Protein AF-A0A524INR6-F1 (afdb_monomer_lite)

Foldseek 3Di:
DDDDDDPDPDDDDDPDPPDDDPPPPPPDDDDAAEAEEEQLQLPQDFDCDPPGHPDDHLVNLLVVLVVVVVVDPHYHYYYPDNNHNDDCNCVVVVNVSSVVSCVVSPD

Secondary structure (DSSP, 8-state):
-------------------S------------EEEEE---TT--S---STTSTT--HHHHHHHHHHHHHHH-SSEEEEE-S---S--HHHHTTTTHHHHHHHHHHT-

Sequence (107 aa):
MLLLVMITMVFGSGALLFAEGVKEYTDIPRKLTVLHTNDFHGHPLKFYDYPADGLGGLPAIATFVKQVRGANQNVLVLDAGDLNTGRPESNFFKAEPDILGYNYIGY

pLDDT: mean 81.05, std 22.19, range [31.53, 98.56]

Structure (mmCIF, N/CA/C/O backbone):
data_AF-A0A524INR6-F1
#
_entry.id   AF-A0A524INR6-F1
#
loop_
_atom_site.group_PDB
_atom_site.id
_atom_site.type_symbol
_atom_site.label_atom_id
_atom_site.label_alt_id
_atom_site.label_comp_id
_atom_site.label_asym_id
_atom_site.label_entity_id
_atom_site.label_seq_id
_atom_site.pdbx_PDB_ins_code
_atom_site.Cartn_x
_atom_site.Cartn_y
_atom_site.Cartn_z
_atom_site.occupancy
_atom_site.B_iso_or_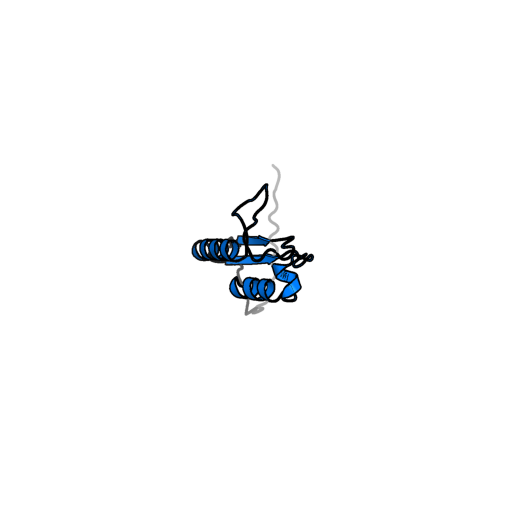equiv
_atom_site.auth_seq_id
_atom_site.auth_comp_id
_atom_site.auth_asym_id
_atom_site.auth_atom_id
_atom_site.pdbx_PDB_model_num
ATOM 1 N N . MET A 1 1 ? -18.857 22.701 66.087 1.00 47.41 1 MET A N 1
ATOM 2 C CA . MET A 1 1 ? -19.510 23.984 65.763 1.00 47.41 1 MET A CA 1
ATOM 3 C C . MET A 1 1 ? -18.762 24.625 64.607 1.00 47.41 1 MET A C 1
ATOM 5 O O . MET A 1 1 ? -17.732 25.236 64.834 1.00 47.41 1 MET A O 1
ATOM 9 N N . LEU A 1 2 ? -19.237 24.399 63.383 1.00 32.94 2 LEU A N 1
ATOM 10 C CA . LEU A 1 2 ? -19.027 25.255 62.214 1.00 32.94 2 LEU A CA 1
ATOM 11 C C . LEU A 1 2 ? -20.056 24.823 61.162 1.00 32.94 2 LEU A C 1
ATOM 13 O O . LEU A 1 2 ? -20.266 23.636 60.925 1.00 32.94 2 LEU A O 1
ATOM 17 N N . LEU A 1 3 ? -20.783 25.822 60.689 1.00 32.81 3 LEU A N 1
ATOM 18 C CA . LEU A 1 3 ? -22.041 25.780 59.960 1.00 32.81 3 LEU A CA 1
ATOM 19 C C . LEU A 1 3 ? -21.735 25.661 58.457 1.00 32.81 3 LEU A C 1
ATOM 21 O O . LEU A 1 3 ? -21.017 26.513 57.939 1.00 32.81 3 LEU A O 1
ATOM 25 N N . LEU A 1 4 ? -22.269 24.659 57.748 1.00 31.77 4 LEU A N 1
ATOM 26 C CA . LEU A 1 4 ? -22.284 24.666 56.280 1.00 31.77 4 LEU A CA 1
ATOM 27 C C . LEU A 1 4 ? -23.690 25.064 55.818 1.00 31.77 4 LEU A C 1
ATOM 29 O O . LEU A 1 4 ? -24.659 24.334 56.013 1.00 31.77 4 LEU A O 1
ATOM 33 N N . VAL A 1 5 ? -23.789 26.270 55.269 1.00 36.00 5 VAL A N 1
ATOM 34 C CA . VAL A 1 5 ? -25.016 26.881 54.754 1.00 36.00 5 VAL A CA 1
ATOM 35 C C . VAL A 1 5 ? -25.367 26.238 53.409 1.00 36.00 5 VAL A C 1
ATOM 37 O O . VAL A 1 5 ? -24.596 26.341 52.458 1.00 36.00 5 VAL A O 1
ATOM 40 N N . MET A 1 6 ? -26.537 25.595 53.312 1.00 31.53 6 MET A N 1
ATOM 41 C CA . MET A 1 6 ? -27.166 25.285 52.023 1.00 31.53 6 MET A CA 1
ATOM 42 C C . MET A 1 6 ? -27.675 26.590 51.404 1.00 31.53 6 MET A C 1
ATOM 44 O O . MET A 1 6 ? -28.636 27.177 51.899 1.00 31.53 6 MET A O 1
ATOM 48 N N . ILE A 1 7 ? -27.055 27.040 50.314 1.00 36.88 7 ILE A N 1
ATOM 49 C CA . ILE A 1 7 ? -27.652 28.057 49.444 1.00 36.88 7 ILE A CA 1
ATOM 50 C C . ILE A 1 7 ? -28.553 27.322 48.455 1.00 36.88 7 ILE A C 1
ATOM 52 O O . ILE A 1 7 ? -28.108 26.821 47.425 1.00 36.88 7 ILE A O 1
ATOM 56 N N . THR A 1 8 ? -29.836 27.237 48.788 1.00 35.91 8 THR A N 1
ATOM 57 C CA . THR A 1 8 ? -30.875 26.818 47.848 1.00 35.91 8 THR A CA 1
ATOM 58 C C . THR A 1 8 ? -31.252 28.037 47.007 1.00 35.91 8 THR A C 1
ATOM 60 O O . THR A 1 8 ? -32.054 28.867 47.430 1.00 35.91 8 THR A O 1
ATOM 63 N N . MET A 1 9 ? -30.653 28.189 45.824 1.00 32.28 9 MET A N 1
ATOM 64 C CA . MET A 1 9 ? -31.147 29.140 44.823 1.00 32.28 9 MET A CA 1
ATOM 65 C C . MET A 1 9 ? -32.398 28.549 44.167 1.00 32.28 9 MET A C 1
ATOM 67 O O . MET A 1 9 ? -32.315 27.747 43.241 1.00 32.28 9 MET A O 1
ATOM 71 N N . VAL A 1 10 ? -33.569 28.938 44.670 1.00 38.44 10 VAL A N 1
ATOM 72 C CA . VAL A 1 10 ? -34.845 28.730 43.980 1.00 38.44 10 VAL A CA 1
ATOM 73 C C . VAL A 1 10 ? -34.983 29.843 42.943 1.00 38.44 10 VAL A C 1
ATOM 75 O O . VAL A 1 10 ? -35.325 30.973 43.289 1.00 38.44 10 VAL A O 1
ATOM 78 N N . PHE A 1 11 ? -34.699 29.541 41.675 1.00 39.28 11 PHE A N 1
ATOM 79 C CA . PHE A 1 11 ? -35.133 30.390 40.567 1.00 39.28 11 PHE A CA 1
ATOM 80 C C . PHE A 1 11 ? -36.552 29.995 40.169 1.00 39.28 11 PHE A C 1
ATOM 82 O O . PHE A 1 11 ? -36.857 28.826 39.941 1.00 39.28 11 PHE A O 1
ATOM 89 N N . GLY A 1 12 ? -37.422 31.002 40.199 1.00 35.22 12 GLY A N 1
ATOM 90 C CA . GLY A 1 12 ? -38.861 30.874 40.087 1.00 35.22 12 GLY A CA 1
ATOM 91 C C . GLY A 1 12 ? -39.358 30.310 38.760 1.00 35.22 12 GLY A C 1
ATOM 92 O O . GLY A 1 12 ? -38.683 30.297 37.734 1.00 35.22 12 GLY A O 1
ATOM 93 N N . SER A 1 13 ? -40.611 29.879 38.849 1.00 48.62 13 SER A N 1
ATOM 94 C CA . SER A 1 13 ? -41.536 29.504 37.790 1.00 48.62 13 SER A CA 1
ATOM 95 C C . SER A 1 13 ? -41.375 30.315 36.502 1.00 48.62 13 SER A C 1
ATOM 97 O O . SER A 1 13 ? -41.861 31.439 36.383 1.00 48.62 13 SER A O 1
ATOM 99 N N . GLY A 1 14 ? -40.774 29.679 35.508 1.00 38.53 14 GLY A N 1
ATOM 100 C CA . GLY A 1 14 ? -40.951 29.987 34.103 1.00 38.53 14 GLY A CA 1
ATOM 101 C C . GLY A 1 14 ? -41.010 28.656 33.380 1.00 38.53 14 GLY A C 1
ATOM 102 O O . GLY A 1 14 ? -39.988 27.995 33.227 1.00 38.53 14 GLY A O 1
ATOM 103 N N . ALA A 1 15 ? -42.212 28.225 32.998 1.00 48.16 15 ALA A N 1
ATOM 104 C CA . ALA A 1 15 ? -42.380 27.120 32.070 1.00 48.16 15 ALA A CA 1
ATOM 105 C C . ALA A 1 15 ? -41.761 27.543 30.731 1.00 48.16 15 ALA A C 1
ATOM 107 O O . ALA A 1 15 ? -42.415 28.176 29.907 1.00 48.16 15 ALA A O 1
ATOM 108 N N . LEU A 1 16 ? -40.479 27.239 30.548 1.00 39.62 16 LEU A N 1
ATOM 109 C CA . LEU A 1 16 ? -39.798 27.343 29.271 1.00 39.62 16 LEU A CA 1
ATOM 110 C C . LEU A 1 16 ? -39.595 25.912 28.780 1.00 39.62 16 LEU A C 1
ATOM 112 O O . LEU A 1 16 ? -38.700 25.191 29.217 1.00 39.62 16 LEU A O 1
ATOM 116 N N . LEU A 1 17 ? -40.529 25.490 27.929 1.00 47.53 17 LEU A N 1
ATOM 117 C CA . LEU A 1 17 ? -40.436 24.297 27.100 1.00 47.53 17 LEU A CA 1
ATOM 118 C C . LEU A 1 17 ? -39.192 24.426 26.210 1.00 47.53 17 LEU A C 1
ATOM 120 O O . LEU A 1 17 ? -39.270 24.961 25.108 1.00 47.53 17 LEU A O 1
ATOM 124 N N . PHE A 1 18 ? -38.046 23.937 26.679 1.00 48.31 18 PHE A N 1
ATOM 125 C CA . PHE A 1 18 ? -36.950 23.562 25.792 1.00 48.31 18 PHE A CA 1
ATOM 126 C C . PHE A 1 18 ? -37.182 22.119 25.360 1.00 48.31 18 PHE A C 1
ATOM 128 O O . PHE A 1 18 ? -36.743 21.165 26.001 1.00 48.31 18 PHE A O 1
ATOM 135 N N . ALA A 1 19 ? -37.961 21.982 24.291 1.00 49.16 19 ALA A N 1
ATOM 136 C CA . ALA A 1 19 ? -37.977 20.774 23.497 1.00 49.16 19 ALA A CA 1
ATOM 137 C C . ALA A 1 19 ? -36.671 20.679 22.688 1.00 49.16 19 ALA A C 1
ATOM 139 O O . ALA A 1 19 ? -36.125 21.688 22.250 1.00 49.16 19 ALA A O 1
ATOM 140 N N . GLU A 1 20 ? -36.256 19.430 22.477 1.00 46.62 20 GLU A N 1
ATOM 141 C CA . GLU A 1 20 ? -35.370 18.954 21.410 1.00 46.62 20 GLU A CA 1
ATOM 142 C C . GLU A 1 20 ? -33.855 19.121 21.609 1.00 46.62 20 GLU A C 1
ATOM 144 O O . GLU A 1 20 ? -33.230 20.115 21.255 1.00 46.62 20 GLU A O 1
ATOM 149 N N . GLY A 1 21 ? -33.233 18.015 22.036 1.00 54.38 21 GLY A N 1
ATOM 150 C CA . GLY A 1 21 ? -31.970 17.616 21.414 1.00 54.38 21 GLY A CA 1
ATOM 151 C C . GLY A 1 21 ? -30.727 17.579 22.291 1.00 54.38 21 GLY A C 1
ATOM 152 O O . GLY A 1 21 ? -29.631 17.744 21.756 1.00 54.38 21 GLY A O 1
ATOM 153 N N . VAL A 1 22 ? -30.830 17.287 23.591 1.00 53.44 22 VAL A N 1
ATOM 154 C CA . VAL A 1 22 ? -29.643 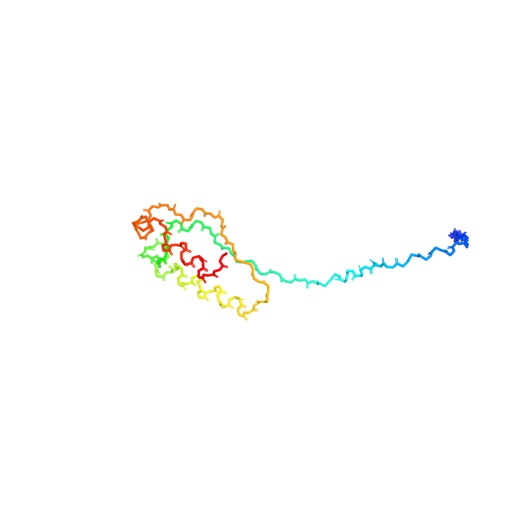16.813 24.323 1.00 53.44 22 VAL A CA 1
ATOM 155 C C . VAL A 1 22 ? -29.308 15.415 23.794 1.00 53.44 22 VAL A C 1
ATOM 157 O O . VAL A 1 22 ? -29.834 14.412 24.269 1.00 53.44 22 VAL A O 1
ATOM 160 N N . LYS A 1 23 ? -28.470 15.343 22.750 1.00 57.88 23 LYS A N 1
ATOM 161 C CA . LYS A 1 23 ? -27.791 14.100 22.378 1.00 57.88 23 LYS A CA 1
ATOM 162 C C . LYS A 1 23 ? -26.875 13.754 23.537 1.00 57.88 23 LYS A C 1
ATOM 164 O O . LYS A 1 23 ? -25.806 14.340 23.690 1.00 57.88 23 LYS A O 1
ATOM 169 N N . GLU A 1 24 ? -27.321 12.816 24.353 1.00 57.12 24 GLU A N 1
ATOM 170 C CA . GLU A 1 24 ? -26.477 12.145 25.321 1.00 57.12 24 GLU A CA 1
ATOM 171 C C . GLU A 1 24 ? -25.373 11.421 24.537 1.00 57.12 24 GLU A C 1
ATOM 173 O O . GLU A 1 24 ? -25.575 10.355 23.956 1.00 57.12 24 GLU A O 1
ATOM 178 N N . TYR A 1 25 ? -24.210 12.063 24.417 1.00 64.44 25 TYR A N 1
ATOM 179 C CA . TYR A 1 25 ? -23.015 11.405 23.916 1.00 64.44 25 TYR A CA 1
ATOM 180 C C . TYR A 1 25 ? -22.514 10.505 25.033 1.00 64.44 25 TYR A C 1
ATOM 182 O O . TYR A 1 25 ? -21.749 10.916 25.900 1.00 64.44 25 TYR A O 1
ATOM 190 N N . THR A 1 26 ? -22.974 9.261 25.020 1.00 69.44 26 THR A N 1
ATOM 191 C CA . THR A 1 26 ? -22.313 8.206 25.774 1.00 69.44 26 THR A CA 1
ATOM 192 C C . THR A 1 26 ? -20.893 8.085 25.226 1.00 69.44 26 THR A C 1
ATOM 194 O O . THR A 1 26 ? -20.726 7.770 24.042 1.00 69.44 26 THR A O 1
ATOM 197 N N . ASP A 1 27 ? -19.890 8.356 26.060 1.00 77.88 27 ASP A N 1
ATOM 198 C CA . ASP A 1 27 ? -18.470 8.189 25.738 1.00 77.88 27 ASP A CA 1
ATOM 199 C C . ASP A 1 27 ? -18.137 6.691 25.651 1.00 77.88 27 ASP A C 1
ATOM 201 O O . ASP A 1 27 ? -17.564 6.078 26.550 1.00 77.88 27 ASP A O 1
ATOM 205 N N . ILE A 1 28 ? -18.637 6.052 24.591 1.00 84.19 28 ILE A N 1
ATOM 206 C CA . ILE A 1 28 ? -18.376 4.647 24.303 1.00 84.19 28 ILE A CA 1
ATOM 207 C C . ILE A 1 28 ? -17.013 4.601 23.615 1.00 84.19 28 ILE A C 1
ATOM 209 O O . ILE A 1 28 ? -16.905 5.098 22.486 1.00 84.19 28 ILE A O 1
ATOM 213 N N . PRO A 1 29 ? -15.991 3.977 24.225 1.00 87.56 29 PRO A N 1
ATOM 214 C CA . PRO A 1 29 ? -14.665 3.914 23.634 1.00 87.56 29 PRO A CA 1
ATOM 215 C C . PRO A 1 29 ? -14.734 3.229 22.266 1.00 87.56 29 PRO A C 1
ATOM 217 O O . PRO A 1 29 ? -15.229 2.107 22.125 1.00 87.56 29 PRO A O 1
ATOM 220 N N . ARG A 1 30 ? -14.243 3.918 21.233 1.00 91.31 30 ARG A N 1
ATOM 221 C CA . ARG A 1 30 ? -14.143 3.392 19.868 1.00 91.31 30 ARG A CA 1
ATOM 222 C C . ARG A 1 30 ? -12.693 3.040 19.568 1.00 91.31 30 ARG A C 1
ATOM 224 O O . ARG A 1 30 ? -11.796 3.844 19.792 1.00 91.31 30 ARG A O 1
ATOM 231 N N . LYS A 1 31 ? -12.465 1.846 19.022 1.00 95.00 31 LYS A N 1
ATOM 232 C CA . LYS A 1 31 ? -11.149 1.425 18.530 1.00 95.00 31 LYS A CA 1
ATOM 233 C C . LYS A 1 31 ? -11.022 1.777 17.048 1.00 95.00 31 LYS A C 1
ATOM 235 O O . LYS A 1 31 ? -11.878 1.377 16.256 1.00 95.00 31 LYS A O 1
ATOM 240 N N . LEU A 1 32 ? -9.946 2.477 16.694 1.00 97.31 32 LEU A N 1
ATOM 241 C CA . LEU A 1 32 ? -9.486 2.690 15.323 1.00 97.31 32 LEU A CA 1
ATOM 242 C C . LEU A 1 32 ? -8.116 2.028 15.171 1.00 97.31 32 LEU A C 1
ATOM 244 O O . LEU A 1 32 ? -7.209 2.296 15.954 1.00 97.31 32 LEU A O 1
ATOM 248 N N . THR A 1 33 ? -7.969 1.166 14.172 1.00 98.25 33 THR A N 1
ATOM 249 C CA . THR A 1 33 ? -6.680 0.586 13.798 1.00 98.25 33 THR A CA 1
ATOM 250 C C . THR A 1 33 ? -6.124 1.370 12.620 1.00 98.25 33 THR A C 1
ATOM 252 O O . THR A 1 33 ? -6.761 1.436 11.573 1.00 98.25 33 THR A O 1
ATOM 255 N N . VAL A 1 34 ? -4.940 1.956 12.785 1.00 98.19 34 VAL A N 1
ATOM 256 C CA . VAL A 1 34 ? -4.251 2.682 11.714 1.00 98.19 34 VAL A CA 1
ATOM 257 C C . VAL A 1 34 ? -3.094 1.827 11.219 1.00 98.19 34 VAL A C 1
ATOM 259 O O . VAL A 1 34 ? -2.205 1.473 11.990 1.00 98.19 34 VAL A O 1
ATOM 262 N N . LEU A 1 35 ? -3.133 1.477 9.939 1.00 98.38 35 LEU A N 1
ATOM 263 C CA . LEU A 1 35 ? -2.007 0.918 9.206 1.00 98.38 35 LEU A CA 1
ATOM 264 C C . LEU A 1 35 ? -1.401 2.027 8.364 1.00 98.38 35 LEU A C 1
ATO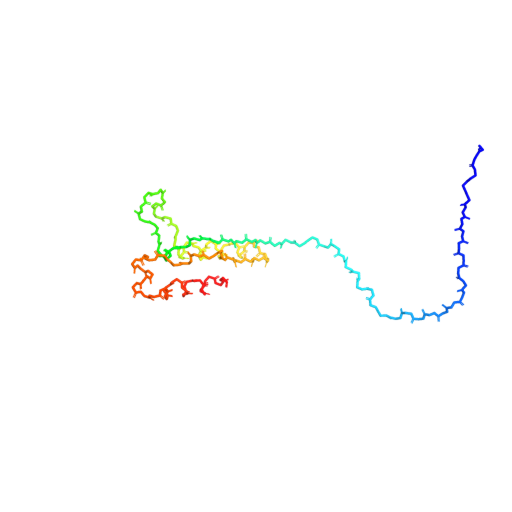M 266 O O . LEU A 1 35 ? -2.138 2.806 7.763 1.00 98.38 35 LEU A O 1
ATOM 270 N N . HIS A 1 36 ? -0.078 2.092 8.304 1.00 97.50 36 HIS A N 1
ATOM 271 C CA . HIS A 1 36 ? 0.578 3.084 7.473 1.00 97.50 36 HIS A CA 1
ATOM 272 C C . HIS A 1 36 ? 1.820 2.528 6.784 1.00 97.50 36 HIS A C 1
ATOM 274 O O . HIS A 1 36 ? 2.519 1.672 7.330 1.00 97.50 36 HIS A O 1
ATOM 280 N N . THR A 1 37 ? 2.093 3.054 5.597 1.00 96.12 37 THR A N 1
ATOM 281 C CA . THR A 1 37 ? 3.368 2.934 4.889 1.00 96.12 37 THR A CA 1
ATOM 282 C C . THR A 1 37 ? 3.978 4.317 4.687 1.00 96.12 37 THR A C 1
ATOM 284 O O . THR A 1 37 ? 3.340 5.345 4.909 1.00 96.12 37 THR A O 1
ATOM 287 N N . ASN A 1 38 ? 5.261 4.340 4.371 1.00 95.69 38 ASN A N 1
ATOM 288 C CA . ASN A 1 38 ? 6.032 5.513 3.977 1.00 95.69 38 ASN A CA 1
ATOM 289 C C . ASN A 1 38 ? 7.145 5.013 3.065 1.00 95.69 38 ASN A C 1
ATOM 291 O O . ASN A 1 38 ? 7.481 3.826 3.154 1.00 95.69 38 ASN A O 1
ATOM 295 N N . ASP A 1 39 ? 7.702 5.897 2.242 1.00 93.62 39 ASP A N 1
ATOM 296 C CA . ASP A 1 39 ? 8.934 5.607 1.518 1.00 93.62 39 ASP A CA 1
ATOM 297 C C . ASP A 1 39 ? 8.796 4.318 0.696 1.00 93.62 39 ASP A C 1
ATOM 299 O O . ASP A 1 39 ? 9.567 3.362 0.816 1.00 93.62 39 ASP A O 1
ATOM 303 N N . PHE A 1 40 ? 7.768 4.277 -0.152 1.00 93.06 40 PHE A N 1
ATOM 304 C CA . PHE A 1 40 ? 7.555 3.127 -1.019 1.00 93.06 40 PHE A CA 1
ATOM 305 C C . PHE A 1 40 ? 8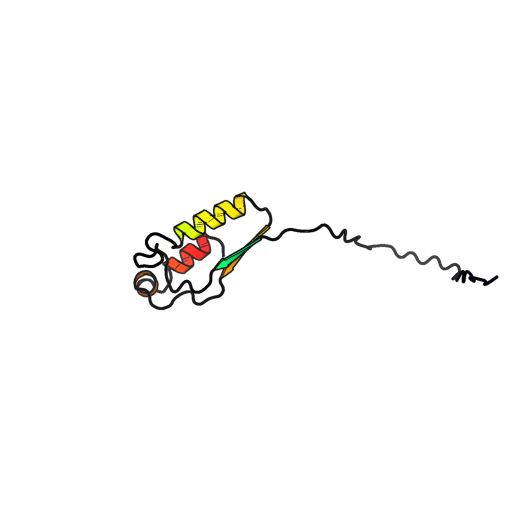.616 3.041 -2.123 1.00 93.06 40 PHE A C 1
ATOM 307 O O . PHE A 1 40 ? 8.938 1.937 -2.562 1.00 93.06 40 PHE A O 1
ATOM 314 N N . HIS A 1 41 ? 9.176 4.183 -2.552 1.00 93.75 41 HIS A N 1
ATOM 315 C CA . HIS A 1 41 ? 10.286 4.296 -3.514 1.00 93.75 41 HIS A CA 1
ATOM 316 C C . HIS A 1 41 ? 10.101 3.454 -4.797 1.00 93.75 41 HIS A C 1
ATOM 318 O O . HIS A 1 41 ? 11.075 3.068 -5.445 1.00 93.75 41 HIS A O 1
ATOM 324 N N . GLY A 1 42 ? 8.856 3.183 -5.201 1.00 93.12 42 GLY A N 1
ATOM 325 C CA . GLY A 1 42 ? 8.525 2.382 -6.379 1.00 93.12 42 GLY A CA 1
ATOM 326 C C . GLY A 1 42 ? 8.900 0.903 -6.246 1.00 93.12 42 GLY A C 1
ATOM 327 O O . GLY A 1 42 ? 9.513 0.356 -7.161 1.00 93.12 42 GLY A O 1
ATOM 328 N N . HIS A 1 43 ? 8.549 0.260 -5.124 1.00 92.38 43 HIS A N 1
ATOM 329 C CA . HIS A 1 43 ? 8.805 -1.161 -4.843 1.00 92.38 43 HIS A CA 1
ATOM 330 C C . HIS A 1 43 ? 7.549 -2.058 -4.957 1.00 92.38 43 HIS A C 1
ATOM 332 O O . HIS A 1 43 ? 7.122 -2.672 -3.972 1.00 92.38 43 HIS A O 1
ATOM 338 N N . PRO A 1 44 ? 6.932 -2.208 -6.149 1.00 92.75 44 PRO A N 1
ATOM 339 C CA . PRO A 1 44 ? 5.735 -3.030 -6.329 1.00 92.75 44 PRO A CA 1
ATOM 340 C C . PRO A 1 44 ? 5.980 -4.522 -6.059 1.00 92.75 44 PRO A C 1
ATOM 342 O O . PRO A 1 44 ? 5.049 -5.249 -5.699 1.00 92.75 44 PRO A O 1
ATOM 345 N N . LEU A 1 45 ? 7.229 -4.977 -6.192 1.00 92.19 45 LEU A N 1
ATOM 346 C CA . LEU A 1 45 ? 7.664 -6.355 -5.973 1.00 92.19 45 LEU A CA 1
ATOM 347 C C . LEU A 1 45 ? 8.433 -6.506 -4.655 1.00 92.19 45 LEU A C 1
ATOM 349 O O . LEU A 1 45 ? 8.857 -5.529 -4.043 1.00 92.19 45 LEU A O 1
ATOM 353 N N . LYS A 1 46 ? 8.618 -7.760 -4.229 1.00 91.31 46 LYS A N 1
ATOM 354 C CA . LYS A 1 46 ? 9.461 -8.100 -3.076 1.00 91.31 46 LYS A CA 1
ATOM 355 C C . LYS A 1 46 ? 10.890 -7.577 -3.261 1.00 91.31 46 LYS A C 1
ATOM 357 O O . LYS A 1 46 ? 11.385 -7.524 -4.387 1.00 91.31 46 LYS A O 1
ATOM 362 N N . PHE A 1 47 ? 11.562 -7.253 -2.163 1.00 89.62 47 PHE A N 1
ATOM 363 C CA . PHE A 1 47 ? 12.981 -6.914 -2.184 1.00 89.62 47 PHE A CA 1
ATOM 364 C C . PHE A 1 47 ? 13.817 -8.144 -2.566 1.00 89.62 47 PHE A C 1
ATOM 366 O O . PHE A 1 47 ? 13.463 -9.270 -2.217 1.00 89.62 47 PHE A O 1
ATOM 373 N N . TYR A 1 48 ? 14.917 -7.914 -3.283 1.00 84.31 48 TYR A N 1
ATOM 374 C CA . TYR A 1 48 ? 15.858 -8.957 -3.721 1.00 84.31 48 TYR A CA 1
ATOM 375 C C . TYR A 1 48 ? 17.236 -8.839 -3.050 1.00 84.31 48 TYR A C 1
ATOM 377 O O . TYR A 1 48 ? 18.105 -9.674 -3.276 1.00 84.31 48 TYR A O 1
ATOM 385 N N . ASP A 1 49 ? 17.432 -7.804 -2.226 1.00 81.62 49 ASP A N 1
ATOM 386 C CA . ASP A 1 49 ? 18.713 -7.471 -1.608 1.00 81.62 49 ASP A CA 1
ATOM 387 C C . ASP A 1 49 ? 18.619 -7.473 -0.073 1.00 81.62 49 ASP A C 1
ATOM 389 O O . ASP A 1 49 ? 17.557 -7.265 0.527 1.00 81.62 49 ASP A O 1
ATOM 393 N N . TYR A 1 50 ? 19.768 -7.663 0.580 1.00 64.94 50 TYR A N 1
ATOM 394 C CA . TYR A 1 50 ? 19.923 -7.463 2.023 1.00 64.94 50 TYR A CA 1
ATOM 395 C C . TYR A 1 50 ? 19.547 -6.017 2.406 1.00 64.94 50 TYR A C 1
ATOM 397 O O . TYR A 1 50 ? 19.931 -5.090 1.691 1.00 64.94 50 TYR A O 1
ATOM 405 N N . PRO A 1 51 ? 18.856 -5.773 3.537 1.00 76.56 51 PRO A N 1
ATOM 406 C CA . PRO A 1 51 ? 18.567 -6.693 4.646 1.00 76.56 51 PRO A CA 1
ATOM 407 C C . PRO A 1 51 ? 17.227 -7.441 4.575 1.00 76.56 51 PRO A C 1
ATOM 409 O O . PRO A 1 51 ? 16.890 -8.138 5.529 1.00 76.56 51 PRO A O 1
ATOM 412 N N . ALA A 1 52 ? 16.448 -7.296 3.501 1.00 82.06 52 ALA A N 1
ATOM 413 C CA . ALA A 1 52 ? 15.034 -7.685 3.483 1.00 82.06 52 ALA A CA 1
ATOM 414 C C . ALA A 1 52 ? 14.657 -8.603 2.307 1.00 82.06 52 ALA A C 1
ATOM 416 O O . ALA A 1 52 ? 13.523 -8.549 1.830 1.00 82.06 52 ALA A O 1
ATOM 417 N N . ASP A 1 53 ? 15.590 -9.438 1.844 1.00 87.88 53 ASP A N 1
ATOM 418 C CA . ASP A 1 53 ? 15.371 -10.341 0.709 1.00 87.88 53 ASP A CA 1
ATOM 419 C C . ASP A 1 53 ? 14.100 -11.192 0.884 1.00 87.88 53 ASP A C 1
ATOM 421 O O . ASP A 1 53 ? 13.848 -11.802 1.927 1.00 87.88 53 ASP A O 1
ATOM 425 N N . GLY A 1 54 ? 13.264 -11.192 -0.149 1.00 89.56 54 GLY A N 1
ATOM 426 C CA . GLY A 1 54 ? 12.001 -11.914 -0.194 1.00 89.56 54 GLY A CA 1
ATOM 427 C C . GLY A 1 54 ? 10.826 -11.247 0.528 1.00 89.56 54 GLY A C 1
ATOM 428 O O . GLY A 1 54 ? 9.714 -11.769 0.437 1.00 89.56 54 GLY A O 1
ATOM 429 N N . LEU A 1 55 ? 11.028 -10.116 1.211 1.00 90.38 55 LEU A N 1
ATOM 430 C CA . LEU A 1 55 ? 9.981 -9.399 1.946 1.00 90.38 55 LEU A CA 1
ATOM 431 C C . LEU A 1 55 ? 9.385 -8.244 1.125 1.00 90.38 55 LEU A C 1
ATOM 433 O O . LEU A 1 55 ? 9.956 -7.802 0.132 1.00 90.38 55 LEU A O 1
ATOM 437 N N . GLY A 1 56 ? 8.240 -7.720 1.568 1.00 91.25 56 GLY A N 1
ATOM 438 C CA . GLY A 1 56 ? 7.642 -6.503 1.011 1.00 91.25 56 GLY A CA 1
ATOM 439 C C . GLY A 1 56 ? 6.896 -6.692 -0.314 1.00 91.25 56 GLY A C 1
ATOM 440 O O . GLY A 1 56 ? 6.441 -7.787 -0.653 1.00 91.25 56 GLY A O 1
ATOM 441 N N . GLY A 1 57 ? 6.734 -5.587 -1.041 1.00 93.75 57 GLY A N 1
ATOM 442 C CA . GLY A 1 57 ? 5.922 -5.513 -2.253 1.00 93.75 57 GLY A CA 1
ATOM 443 C C . GLY A 1 57 ? 4.416 -5.402 -1.990 1.00 93.75 57 GLY A C 1
ATOM 444 O O . GLY A 1 57 ? 3.896 -5.781 -0.933 1.00 93.75 57 GLY A O 1
ATOM 445 N N . LEU A 1 58 ? 3.690 -4.925 -3.001 1.00 95.94 58 LEU A N 1
ATOM 446 C CA . LEU A 1 58 ? 2.235 -4.724 -2.948 1.00 95.94 58 LEU A CA 1
ATOM 447 C C . LEU A 1 58 ? 1.457 -6.010 -2.616 1.00 95.94 58 LEU A C 1
ATOM 449 O O . LEU A 1 58 ? 0.510 -5.926 -1.834 1.00 95.94 58 LEU A O 1
ATOM 453 N N . PRO A 1 59 ? 1.835 -7.214 -3.105 1.00 96.06 59 PRO A N 1
ATOM 454 C CA . PRO A 1 59 ? 1.130 -8.446 -2.741 1.00 96.06 59 PRO A CA 1
ATOM 455 C C . PRO A 1 59 ? 1.194 -8.775 -1.242 1.00 96.06 59 PRO A C 1
ATOM 457 O O . PRO A 1 59 ? 0.202 -9.235 -0.664 1.00 96.06 59 PRO A O 1
ATOM 460 N N . ALA A 1 60 ? 2.339 -8.527 -0.598 1.00 96.38 60 ALA A N 1
ATOM 461 C CA . ALA A 1 60 ? 2.496 -8.752 0.836 1.00 96.38 60 ALA A CA 1
ATOM 462 C C . ALA A 1 60 ? 1.660 -7.745 1.637 1.00 96.38 60 ALA A C 1
ATOM 464 O O . ALA A 1 60 ? 0.915 -8.146 2.535 1.00 96.38 60 ALA A O 1
ATOM 465 N N . ILE A 1 61 ? 1.710 -6.463 1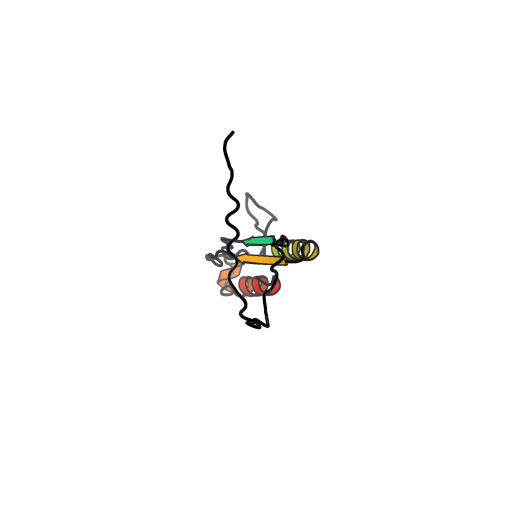.254 1.00 96.94 61 ILE A N 1
ATOM 466 C CA . ILE A 1 61 ? 0.911 -5.399 1.878 1.00 96.94 61 ILE A CA 1
ATOM 467 C C . ILE A 1 61 ? -0.585 -5.707 1.736 1.00 96.94 61 ILE A C 1
ATOM 469 O O . ILE A 1 61 ? -1.308 -5.701 2.731 1.00 96.94 61 ILE A O 1
ATOM 473 N N . ALA A 1 62 ? -1.054 -6.066 0.538 1.00 98.12 62 ALA A N 1
ATOM 474 C CA . ALA A 1 62 ? -2.453 -6.414 0.290 1.00 98.12 62 ALA A CA 1
ATOM 475 C C . ALA A 1 62 ? -2.928 -7.588 1.153 1.00 98.12 62 ALA A C 1
ATOM 477 O O . ALA A 1 62 ? -4.025 -7.553 1.719 1.00 98.12 62 ALA A O 1
ATOM 478 N N . THR A 1 63 ? -2.092 -8.619 1.287 1.00 98.19 63 THR A N 1
ATOM 479 C CA . THR A 1 63 ? -2.392 -9.784 2.127 1.00 98.19 63 THR A CA 1
ATOM 480 C C . THR A 1 63 ? -2.521 -9.380 3.593 1.00 98.19 63 THR A C 1
ATOM 482 O O . THR A 1 63 ? -3.500 -9.743 4.248 1.00 98.19 63 THR A O 1
ATOM 485 N N . PHE A 1 64 ? -1.576 -8.588 4.097 1.00 98.12 64 PHE A N 1
ATOM 486 C CA . PHE A 1 64 ? -1.575 -8.131 5.482 1.00 98.12 64 PHE A CA 1
ATOM 487 C C . PHE A 1 64 ? -2.757 -7.200 5.790 1.00 98.12 64 PHE A C 1
ATOM 489 O O . PHE A 1 64 ? -3.492 -7.428 6.751 1.00 98.12 64 PHE A O 1
ATOM 496 N N . VAL A 1 65 ? -3.019 -6.206 4.934 1.00 98.44 65 VAL A N 1
ATOM 497 C CA . VAL A 1 65 ? -4.169 -5.295 5.069 1.00 98.44 65 VAL A CA 1
ATOM 498 C C . VAL A 1 65 ? -5.481 -6.078 5.082 1.00 98.44 65 VAL A C 1
ATOM 500 O O . VAL A 1 65 ? -6.340 -5.824 5.929 1.00 98.44 65 VAL A O 1
ATOM 503 N N . LYS A 1 66 ? -5.633 -7.076 4.201 1.00 98.38 66 LYS A N 1
ATOM 504 C CA . LYS A 1 66 ? -6.815 -7.949 4.179 1.00 98.38 66 LYS A CA 1
ATOM 505 C C . LYS A 1 66 ? -6.990 -8.713 5.495 1.00 98.38 66 LYS A C 1
ATOM 507 O O . LYS A 1 66 ? -8.109 -8.785 5.999 1.00 98.38 66 LYS A O 1
ATOM 512 N N . GLN A 1 67 ? -5.914 -9.253 6.067 1.00 98.56 67 GLN A N 1
ATOM 513 C CA . GLN A 1 67 ? -5.962 -9.943 7.363 1.00 98.56 67 GLN A CA 1
ATOM 514 C C . GLN A 1 67 ? -6.375 -8.994 8.496 1.00 98.56 67 GLN A C 1
ATOM 516 O O . GLN A 1 67 ? -7.273 -9.318 9.273 1.00 98.56 67 GLN A O 1
ATOM 521 N N . VAL A 1 68 ? -5.783 -7.797 8.565 1.00 98.50 68 VAL A N 1
ATOM 522 C CA . VAL A 1 68 ? -6.092 -6.810 9.613 1.00 98.50 68 VAL A CA 1
ATOM 523 C C . VAL A 1 68 ? -7.530 -6.304 9.505 1.00 98.50 68 VAL A C 1
ATOM 525 O O . VAL A 1 68 ? -8.206 -6.207 10.530 1.00 98.50 68 VAL A O 1
ATOM 528 N N . ARG A 1 69 ? -8.019 -6.038 8.286 1.00 98.19 69 ARG A N 1
ATOM 529 C CA . ARG A 1 69 ? -9.428 -5.692 8.022 1.00 98.19 69 ARG A CA 1
ATOM 530 C C . ARG A 1 69 ? -10.388 -6.832 8.368 1.00 98.19 69 ARG A C 1
ATOM 532 O O . ARG A 1 69 ? -11.493 -6.566 8.816 1.00 98.19 69 ARG A O 1
ATOM 539 N N . GLY A 1 70 ? -9.970 -8.090 8.220 1.00 98.12 70 GLY A N 1
ATOM 540 C CA . GLY A 1 70 ? -10.752 -9.245 8.673 1.00 98.12 70 GLY A CA 1
ATOM 541 C C . GLY A 1 70 ? -10.859 -9.359 10.200 1.00 98.12 70 GLY A C 1
ATOM 542 O O . GLY A 1 70 ? -11.840 -9.895 10.704 1.00 98.12 70 GLY A O 1
ATOM 543 N N . ALA A 1 71 ? -9.870 -8.843 10.937 1.00 98.06 71 ALA A N 1
ATOM 544 C CA . ALA A 1 71 ? -9.799 -8.935 12.397 1.00 98.06 71 ALA A CA 1
ATOM 545 C C . ALA A 1 71 ? -10.277 -7.672 13.145 1.00 98.06 71 ALA A C 1
ATOM 547 O O . ALA A 1 71 ? -10.434 -7.712 14.365 1.00 98.06 71 ALA A O 1
ATOM 548 N N . ASN A 1 72 ? -10.476 -6.540 12.460 1.00 97.56 72 ASN A N 1
ATOM 549 C CA . ASN A 1 72 ? -10.822 -5.259 13.084 1.00 97.56 72 ASN A CA 1
ATOM 550 C C . ASN A 1 72 ? -11.920 -4.540 12.290 1.00 97.56 72 ASN A C 1
ATOM 552 O O . ASN A 1 72 ? -11.857 -4.467 11.069 1.00 97.56 72 ASN A O 1
ATOM 556 N N . GLN A 1 73 ? -12.892 -3.948 12.992 1.00 95.44 73 GLN A N 1
ATOM 557 C CA . GLN A 1 73 ? -14.036 -3.276 12.361 1.00 95.44 73 GLN A CA 1
ATOM 558 C C . GLN A 1 73 ? -13.675 -1.932 11.707 1.00 95.44 73 GLN A C 1
ATOM 560 O O . GLN A 1 73 ? -14.150 -1.640 10.615 1.00 95.44 73 GLN A O 1
ATOM 565 N N . ASN A 1 74 ? -12.844 -1.113 12.363 1.00 97.31 74 ASN A N 1
ATOM 566 C CA . ASN A 1 74 ? -12.469 0.216 11.874 1.00 97.31 74 ASN A CA 1
ATOM 567 C C . ASN A 1 74 ? -10.973 0.226 11.558 1.00 97.31 74 ASN A C 1
ATOM 569 O O . ASN A 1 74 ? -10.150 0.323 12.472 1.00 97.31 74 ASN A O 1
ATOM 573 N N . VAL A 1 75 ? -10.626 0.105 10.277 1.00 98.44 75 VAL A N 1
ATOM 574 C CA . VAL A 1 75 ? -9.235 0.124 9.812 1.00 98.44 75 VAL A CA 1
ATOM 575 C C . VAL A 1 75 ? -9.048 1.253 8.816 1.00 98.44 75 VAL A C 1
ATOM 577 O O . VAL A 1 75 ? -9.715 1.281 7.784 1.00 98.44 75 VAL A O 1
ATOM 580 N N . LEU A 1 76 ? -8.112 2.144 9.118 1.00 98.31 76 LEU A N 1
ATOM 581 C CA . LEU A 1 76 ? -7.629 3.171 8.209 1.00 98.31 76 LEU A CA 1
ATOM 582 C C . LEU A 1 76 ? -6.253 2.747 7.692 1.00 98.31 76 LEU A C 1
ATOM 584 O O . LEU A 1 76 ? -5.404 2.341 8.484 1.00 98.31 76 LEU A O 1
ATOM 588 N N . VAL A 1 77 ? -6.054 2.806 6.379 1.00 98.38 77 VAL A N 1
ATOM 589 C CA . VAL A 1 77 ? -4.770 2.528 5.725 1.00 98.38 77 VAL A CA 1
ATOM 590 C C . VAL A 1 77 ? -4.275 3.849 5.154 1.00 98.38 77 VAL A C 1
ATOM 592 O O . VAL A 1 77 ? -5.061 4.558 4.540 1.00 98.38 77 VAL A O 1
ATOM 595 N N . LEU A 1 78 ? -3.024 4.209 5.422 1.00 98.19 78 LEU A N 1
ATOM 596 C CA . LEU A 1 78 ? -2.441 5.495 5.044 1.00 98.19 78 LEU A CA 1
ATOM 597 C C . LEU A 1 78 ? -1.076 5.308 4.396 1.00 98.19 78 LEU A C 1
ATOM 599 O O . LEU A 1 78 ? -0.354 4.364 4.707 1.00 98.19 78 LEU A O 1
ATOM 603 N N . ASP A 1 79 ? -0.692 6.265 3.566 1.00 97.44 79 ASP A N 1
ATOM 604 C CA . ASP A 1 79 ? 0.667 6.388 3.056 1.00 97.44 79 ASP A CA 1
ATOM 605 C C . ASP A 1 79 ? 1.204 7.792 3.321 1.00 97.44 79 ASP A C 1
ATOM 607 O O . ASP A 1 79 ? 0.479 8.777 3.164 1.00 97.44 79 ASP A O 1
ATOM 611 N N . ALA A 1 80 ? 2.453 7.878 3.776 1.00 97.31 80 ALA A N 1
ATOM 612 C CA . ALA A 1 80 ? 3.091 9.143 4.129 1.00 97.31 80 ALA A CA 1
ATOM 613 C C . ALA A 1 80 ? 3.841 9.813 2.961 1.00 97.31 80 ALA A C 1
ATOM 615 O O . ALA A 1 80 ? 4.456 10.859 3.167 1.00 97.31 80 ALA A O 1
ATOM 616 N N . GLY A 1 81 ? 3.779 9.257 1.749 1.00 93.88 81 GL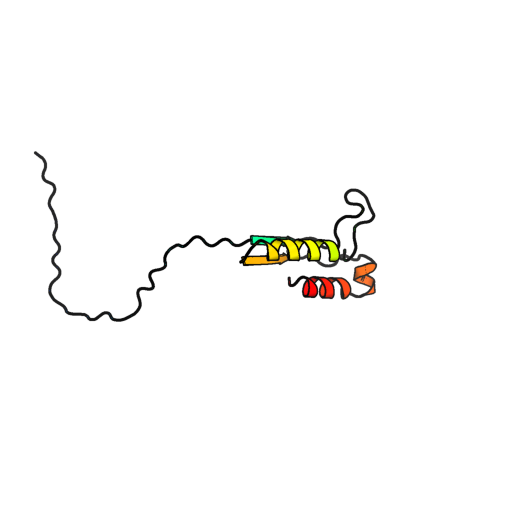Y A N 1
ATOM 617 C CA . GLY A 1 81 ? 4.434 9.800 0.566 1.00 93.88 81 GLY A CA 1
ATOM 618 C C . GLY A 1 81 ? 5.792 9.166 0.265 1.00 93.88 81 GLY A C 1
ATOM 619 O O . GLY A 1 81 ? 6.158 8.122 0.801 1.00 93.88 81 GLY A O 1
ATOM 620 N N . ASP A 1 82 ? 6.510 9.813 -0.655 1.00 93.62 82 ASP A N 1
ATOM 621 C CA . ASP A 1 82 ? 7.695 9.277 -1.341 1.00 93.62 82 ASP A CA 1
ATOM 622 C C . ASP A 1 82 ? 7.409 7.943 -2.062 1.00 93.62 82 ASP A C 1
ATOM 624 O O . ASP A 1 82 ? 8.069 6.913 -1.905 1.00 93.62 82 ASP A O 1
ATOM 628 N N . LEU A 1 83 ? 6.319 7.972 -2.840 1.00 91.00 83 LEU A N 1
ATOM 629 C CA . LEU A 1 83 ? 5.759 6.806 -3.520 1.00 91.00 83 LEU A CA 1
ATOM 630 C C . LEU A 1 83 ? 6.696 6.242 -4.595 1.00 91.00 83 LEU A C 1
ATOM 632 O O . LEU A 1 83 ? 6.755 5.029 -4.777 1.00 91.00 83 LEU A O 1
ATOM 636 N N . ASN A 1 84 ? 7.397 7.103 -5.335 1.00 86.12 84 ASN A N 1
ATOM 637 C CA . ASN A 1 84 ? 8.219 6.701 -6.472 1.00 86.12 84 ASN A CA 1
ATOM 638 C C . ASN A 1 84 ? 9.535 7.479 -6.507 1.00 86.12 84 ASN A C 1
ATOM 640 O O . ASN A 1 84 ? 9.527 8.709 -6.549 1.00 86.12 84 ASN A O 1
ATOM 644 N N . THR A 1 85 ? 10.640 6.735 -6.600 1.00 77.75 85 THR A N 1
ATOM 645 C CA . THR A 1 85 ? 12.004 7.284 -6.550 1.00 77.75 85 THR A CA 1
ATOM 646 C C . THR A 1 85 ? 12.940 6.614 -7.545 1.00 77.75 85 THR A C 1
ATOM 648 O O . THR A 1 85 ? 14.152 6.531 -7.364 1.00 77.75 85 THR A O 1
ATOM 651 N N . GLY A 1 86 ? 12.402 6.153 -8.665 1.00 67.38 86 GLY A N 1
ATOM 652 C CA . GLY A 1 86 ? 13.255 5.890 -9.809 1.00 67.38 86 GLY A CA 1
ATOM 653 C C . GLY A 1 86 ? 13.578 4.426 -10.094 1.00 67.38 86 GLY A C 1
ATOM 654 O O . GLY A 1 86 ? 14.391 4.147 -10.979 1.00 67.38 86 GLY A O 1
ATOM 655 N N . ARG A 1 87 ? 12.968 3.485 -9.363 1.00 84.31 87 ARG A N 1
ATOM 656 C CA . ARG A 1 87 ? 13.165 2.045 -9.572 1.00 84.31 87 ARG A CA 1
ATOM 657 C C . ARG A 1 87 ? 12.685 1.620 -10.963 1.00 84.31 87 ARG A C 1
ATOM 659 O O . ARG A 1 87 ? 11.610 2.067 -11.365 1.00 84.31 87 ARG A O 1
ATOM 666 N N . PRO A 1 88 ? 13.428 0.776 -11.709 1.00 87.38 88 PRO A N 1
ATOM 667 C CA . PRO A 1 88 ? 13.075 0.409 -13.083 1.00 87.38 88 PRO A CA 1
ATOM 668 C C . PRO A 1 88 ? 11.636 -0.091 -13.238 1.00 87.38 88 PRO A C 1
ATOM 670 O O . PRO A 1 88 ? 10.947 0.312 -14.171 1.00 87.38 88 PRO A O 1
ATOM 673 N N . GLU A 1 89 ? 11.170 -0.915 -12.303 1.00 86.56 89 GLU A N 1
ATOM 674 C CA . GLU A 1 89 ? 9.833 -1.504 -12.288 1.00 86.56 89 GLU A CA 1
ATOM 675 C C . GLU A 1 89 ? 8.699 -0.488 -12.098 1.00 86.56 89 GLU A C 1
ATOM 677 O O . GLU A 1 89 ? 7.600 -0.722 -12.585 1.00 86.56 89 GLU A O 1
ATOM 682 N N . SER A 1 90 ? 8.953 0.649 -11.453 1.00 91.31 90 SER A N 1
ATOM 683 C CA . SER A 1 90 ? 7.984 1.741 -11.322 1.00 91.31 90 SER A CA 1
ATOM 684 C C . SER A 1 90 ? 8.169 2.770 -12.441 1.00 91.31 90 SER A C 1
ATOM 686 O O . SER A 1 90 ? 7.227 3.120 -13.156 1.00 91.31 90 SER A O 1
ATOM 688 N N . ASN A 1 91 ? 9.408 3.207 -12.673 1.00 91.12 91 ASN A N 1
ATOM 689 C CA . ASN A 1 91 ? 9.745 4.244 -13.644 1.00 91.12 91 ASN A CA 1
ATOM 690 C C . ASN A 1 91 ? 9.407 3.877 -15.081 1.00 91.12 91 ASN A C 1
ATOM 692 O O . ASN A 1 91 ? 8.888 4.720 -15.813 1.00 91.12 91 ASN A O 1
ATOM 696 N N . PHE A 1 92 ? 9.706 2.643 -15.498 1.00 93.31 92 PHE A N 1
ATOM 697 C CA . PHE A 1 92 ? 9.443 2.201 -16.867 1.00 93.31 92 PHE A CA 1
ATOM 698 C C . PHE A 1 92 ? 7.955 2.338 -17.218 1.00 93.31 92 PHE A C 1
ATOM 700 O O . PHE A 1 92 ? 7.607 2.712 -18.337 1.00 93.31 92 PHE A O 1
ATOM 707 N N . PHE A 1 93 ? 7.089 2.127 -16.224 1.00 93.19 93 PHE A N 1
ATOM 708 C CA . PHE A 1 93 ? 5.637 2.224 -16.337 1.00 93.19 93 PHE A CA 1
ATOM 709 C C . PHE A 1 93 ? 5.066 3.513 -15.729 1.00 93.19 93 PHE A C 1
ATOM 711 O O . PHE A 1 93 ? 3.867 3.599 -15.489 1.00 93.19 93 PHE A O 1
ATOM 718 N N . LYS A 1 94 ? 5.899 4.535 -15.479 1.00 93.25 94 LYS A N 1
ATOM 719 C CA . LYS A 1 94 ? 5.466 5.846 -14.959 1.00 93.25 94 LYS A CA 1
ATOM 720 C C . LYS A 1 94 ? 4.596 5.743 -13.691 1.00 93.25 94 LYS A C 1
ATOM 722 O O . LYS A 1 94 ? 3.587 6.434 -13.581 1.00 93.25 94 LYS A O 1
ATOM 727 N N . ALA A 1 95 ? 4.993 4.884 -12.753 1.00 93.75 95 ALA A N 1
ATOM 728 C CA . ALA A 1 95 ? 4.301 4.589 -11.493 1.00 93.75 95 ALA A CA 1
ATOM 729 C C . ALA A 1 95 ? 2.921 3.911 -11.599 1.00 93.75 95 ALA A C 1
ATOM 731 O O . ALA A 1 95 ? 2.270 3.679 -10.582 1.00 93.75 95 ALA A O 1
ATOM 732 N N . GLU A 1 96 ? 2.453 3.562 -12.800 1.00 94.75 96 GLU A N 1
ATOM 733 C CA . GLU A 1 96 ? 1.179 2.861 -12.987 1.00 94.75 96 GLU A CA 1
ATOM 734 C C . GLU A 1 96 ? 1.027 1.587 -12.127 1.00 94.75 96 GLU A C 1
ATOM 736 O O . GLU A 1 96 ? -0.009 1.460 -11.467 1.00 94.75 96 GLU A O 1
ATOM 741 N N . PRO A 1 97 ? 2.011 0.663 -12.048 1.00 93.88 97 PRO A N 1
ATOM 742 C CA . PRO A 1 97 ? 1.867 -0.533 -11.218 1.00 93.88 97 PRO A CA 1
ATOM 743 C C . PRO A 1 97 ? 1.713 -0.210 -9.728 1.00 93.88 97 PRO A C 1
ATOM 745 O O . PRO A 1 97 ? 0.963 -0.902 -9.036 1.00 93.88 97 PRO A O 1
ATOM 748 N N . ASP A 1 98 ? 2.370 0.847 -9.243 1.00 94.81 98 ASP A N 1
ATOM 749 C CA . ASP A 1 98 ? 2.265 1.277 -7.849 1.00 94.81 98 ASP A CA 1
ATOM 750 C C . ASP A 1 98 ? 0.844 1.762 -7.569 1.00 94.81 98 ASP A C 1
ATOM 752 O O . ASP A 1 98 ? 0.166 1.232 -6.691 1.00 94.81 98 ASP A O 1
ATOM 756 N N . ILE A 1 99 ? 0.341 2.689 -8.389 1.00 96.06 99 ILE A N 1
ATOM 757 C CA . ILE A 1 99 ? -1.005 3.256 -8.235 1.00 96.06 99 ILE A CA 1
ATOM 758 C C . ILE A 1 99 ? -2.086 2.175 -8.340 1.00 96.06 99 ILE A C 1
ATOM 760 O O . ILE A 1 99 ? -3.028 2.167 -7.546 1.00 96.06 99 ILE A O 1
ATOM 764 N N . LEU A 1 100 ? -1.954 1.230 -9.274 1.00 96.69 100 LEU A N 1
ATOM 765 C CA . LEU A 1 100 ? -2.896 0.115 -9.396 1.00 96.69 100 LEU A CA 1
ATOM 766 C C . LEU A 1 100 ? -2.916 -0.754 -8.134 1.00 96.69 100 LEU A C 1
ATOM 768 O O . LEU A 1 100 ? -3.995 -1.129 -7.670 1.00 96.69 100 LEU A O 1
ATOM 772 N N . GLY A 1 101 ? -1.754 -1.052 -7.552 1.00 96.69 101 GLY A N 1
ATOM 773 C CA . GLY A 1 101 ? -1.693 -1.812 -6.306 1.00 96.69 101 GLY A CA 1
ATOM 774 C C . GLY A 1 101 ? -2.223 -1.037 -5.103 1.00 96.69 101 GLY A C 1
ATOM 775 O O . GLY A 1 101 ? -2.972 -1.610 -4.316 1.00 96.69 101 GLY A O 1
ATOM 776 N N . TYR A 1 102 ? -1.915 0.256 -4.983 1.00 97.75 102 TYR A N 1
ATOM 777 C CA . TYR A 1 102 ? -2.466 1.119 -3.932 1.00 97.75 102 TYR A CA 1
ATOM 778 C C . TYR A 1 102 ? -3.999 1.165 -3.996 1.00 97.75 102 TYR A C 1
ATOM 780 O O . TYR A 1 102 ? -4.672 0.923 -2.991 1.00 97.75 102 TYR A O 1
ATOM 788 N N . ASN A 1 103 ? -4.558 1.358 -5.193 1.00 97.94 103 ASN A N 1
ATOM 789 C CA . ASN A 1 103 ? -6.004 1.326 -5.417 1.00 97.94 103 ASN A CA 1
ATOM 790 C C . ASN A 1 103 ? -6.609 -0.044 -5.079 1.00 97.94 103 ASN A C 1
ATOM 792 O O . ASN A 1 103 ? -7.668 -0.114 -4.459 1.00 97.94 103 ASN A O 1
ATOM 796 N N . TYR A 1 104 ? -5.939 -1.140 -5.448 1.00 98.06 104 TYR A N 1
ATOM 797 C CA . TYR A 1 104 ? -6.385 -2.496 -5.113 1.00 98.06 104 TYR A CA 1
ATOM 798 C C . TYR A 1 104 ? -6.391 -2.754 -3.597 1.00 98.06 104 TYR A C 1
ATOM 800 O O . TYR A 1 104 ? -7.301 -3.397 -3.073 1.00 98.06 104 TYR A O 1
ATOM 808 N N . ILE A 1 105 ? -5.385 -2.247 -2.881 1.00 97.88 105 ILE A N 1
ATOM 809 C CA . ILE A 1 105 ? -5.298 -2.333 -1.418 1.00 97.88 105 ILE A CA 1
ATOM 810 C C . ILE A 1 105 ? -6.360 -1.440 -0.759 1.00 97.88 105 ILE A C 1
ATOM 812 O O . ILE A 1 105 ? -6.818 -1.746 0.344 1.00 97.88 105 ILE A O 1
ATOM 816 N N . GLY A 1 106 ? -6.804 -0.383 -1.437 1.00 97.06 106 GLY A N 1
ATOM 817 C CA . GLY A 1 106 ? -7.742 0.601 -0.907 1.00 97.06 106 GLY A CA 1
ATOM 818 C C . GLY A 1 106 ? -7.075 1.475 0.145 1.00 97.06 106 GLY A C 1
ATOM 819 O O . GLY A 1 106 ? -7.563 1.523 1.280 1.00 97.06 106 GLY A O 1
ATOM 820 N N . TYR A 1 107 ? -5.924 2.044 -0.222 1.00 95.62 107 TYR A N 1
ATOM 821 C CA . TYR A 1 107 ? -5.360 3.220 0.444 1.00 95.62 107 TYR A CA 1
ATOM 822 C C . TYR A 1 107 ? -6.306 4.423 0.352 1.00 95.62 107 TYR A C 1
ATOM 824 O O . TYR A 1 107 ? -7.163 4.437 -0.563 1.00 95.62 107 TYR A O 1
#

Radius of gyration: 27.99 Å; chains: 1; bounding box: 62×43×83 Å